Protein AF-A0A172DYT5-F1 (afdb_monomer_lite)

Organism: NCBI:txid1176473

Sequence (51 aa):
MPQMAPIWWTSVSSSIIMAMMITSSIIYFTYQPEKVKKSHTINVKSKNWKW

InterPro domains:
  IPR001421 ATP synthase protein 8, metazoa [PF00895] (1-51)

pLDDT: mean 77.92, std 14.76, range [47.16, 97.0]

Foldseek 3Di:
DDPPPVVVVVVVVVVVVVVVVVVVVCCVVVDDPPPPPPPPPVPPPPPPDDD

Radius of gyration: 28.84 Å; chains: 1; bounding box: 57×12×81 Å

Secondary structure (DSSP, 8-state):
-----HHHHHHHHHHHHHHHHHHHHHHHHH---------------------

Structure (mmCIF, N/CA/C/O backbone):
data_AF-A0A172DYT5-F1
#
_entry.id   AF-A0A172DYT5-F1
#
loop_
_atom_site.group_PDB
_atom_site.id
_atom_site.type_symbol
_atom_site.label_atom_id
_atom_site.label_alt_id
_atom_site.label_comp_id
_atom_site.label_asym_id
_atom_site.label_entity_id
_atom_site.label_seq_id
_atom_site.pdbx_PDB_ins_code
_atom_site.Cartn_x
_atom_site.Cartn_y
_atom_site.Cartn_z
_atom_site.occupancy
_atom_site.B_iso_or_equiv
_atom_site.auth_seq_id
_atom_site.auth_comp_id
_atom_site.auth_asym_id
_atom_site.auth_atom_id
_atom_site.pdbx_PDB_model_num
ATOM 1 N N . MET A 1 1 ? 13.233 6.161 -31.737 1.00 47.16 1 MET A N 1
ATOM 2 C CA . MET A 1 1 ? 12.185 5.433 -30.989 1.00 47.16 1 MET A CA 1
ATOM 3 C C . MET A 1 1 ? 12.858 4.287 -30.245 1.00 47.16 1 MET A C 1
ATOM 5 O O . MET A 1 1 ? 13.099 3.255 -30.858 1.00 47.16 1 MET A O 1
ATOM 9 N N . PRO A 1 2 ? 13.296 4.491 -28.994 1.00 55.09 2 PRO A N 1
ATOM 10 C CA . PRO A 1 2 ? 14.030 3.466 -28.269 1.00 55.09 2 PRO A CA 1
ATOM 11 C C . PRO A 1 2 ? 13.042 2.389 -27.815 1.00 55.09 2 PRO A C 1
ATOM 13 O O . PRO A 1 2 ? 12.149 2.654 -27.012 1.00 55.09 2 PRO A O 1
ATOM 16 N N . GLN A 1 3 ? 13.186 1.182 -28.356 1.00 57.09 3 GLN A N 1
ATOM 17 C CA . GLN A 1 3 ? 12.588 -0.021 -27.791 1.00 57.09 3 GLN A CA 1
ATOM 18 C C . GLN A 1 3 ? 13.182 -0.197 -26.391 1.00 57.09 3 GLN A C 1
ATOM 20 O O . GLN A 1 3 ? 14.303 -0.679 -26.239 1.00 57.09 3 GLN A O 1
ATOM 25 N N . MET A 1 4 ? 12.478 0.288 -25.368 1.00 66.62 4 MET A N 1
ATOM 26 C CA . MET A 1 4 ? 12.875 0.066 -23.984 1.00 66.62 4 MET A CA 1
ATOM 27 C C . MET A 1 4 ? 12.880 -1.441 -23.747 1.00 66.62 4 MET A C 1
ATOM 29 O O . MET A 1 4 ? 11.848 -2.100 -23.874 1.00 66.62 4 MET A O 1
ATOM 33 N N . ALA A 1 5 ? 14.064 -1.988 -23.470 1.00 65.50 5 ALA A N 1
ATOM 34 C CA . ALA A 1 5 ? 14.231 -3.409 -23.236 1.00 65.50 5 ALA A CA 1
ATOM 35 C C . ALA A 1 5 ? 13.272 -3.868 -22.114 1.00 65.50 5 ALA A C 1
ATOM 37 O O . ALA A 1 5 ? 13.152 -3.163 -21.105 1.00 65.50 5 ALA A O 1
ATOM 38 N N . PRO A 1 6 ? 12.632 -5.047 -22.245 1.00 69.81 6 PRO A N 1
ATOM 39 C CA . PRO A 1 6 ? 11.614 -5.556 -21.314 1.00 69.81 6 PRO A CA 1
ATOM 40 C C . PRO A 1 6 ? 12.009 -5.482 -19.828 1.00 69.81 6 PRO A C 1
ATOM 42 O O . PRO A 1 6 ? 11.168 -5.271 -18.959 1.00 69.81 6 PRO A O 1
ATOM 45 N N . ILE A 1 7 ? 13.310 -5.592 -19.545 1.00 71.31 7 ILE A N 1
ATOM 46 C CA . ILE A 1 7 ? 13.909 -5.573 -18.206 1.00 71.31 7 ILE A CA 1
ATOM 47 C C . ILE A 1 7 ? 13.598 -4.282 -17.434 1.00 71.31 7 ILE A C 1
ATOM 49 O O . ILE A 1 7 ? 13.257 -4.337 -16.252 1.00 71.31 7 ILE A O 1
ATOM 53 N N . TRP A 1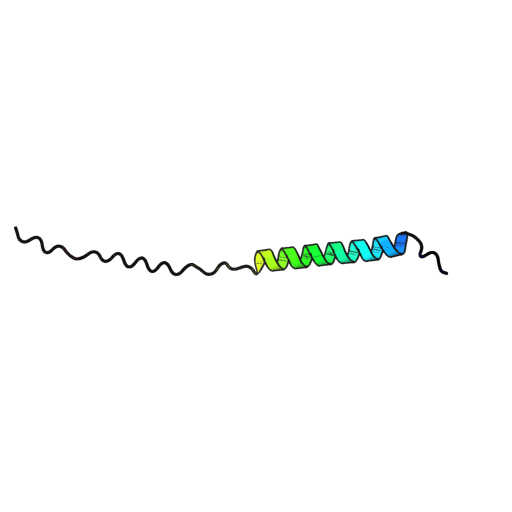 8 ? 13.642 -3.118 -18.086 1.00 78.50 8 TRP A N 1
ATOM 54 C CA . TRP A 1 8 ? 13.369 -1.845 -17.409 1.00 78.50 8 TRP A CA 1
ATOM 55 C C . TRP A 1 8 ? 11.933 -1.774 -16.907 1.00 78.50 8 TRP A C 1
ATOM 57 O O . TRP A 1 8 ? 11.679 -1.344 -15.784 1.00 78.50 8 TRP A O 1
ATOM 67 N N . TRP A 1 9 ? 10.992 -2.277 -17.702 1.00 78.19 9 TRP A N 1
ATOM 68 C CA . TRP A 1 9 ? 9.588 -2.264 -17.326 1.00 78.19 9 TRP A CA 1
ATOM 69 C C . TRP A 1 9 ? 9.264 -3.276 -16.235 1.00 78.19 9 TRP A C 1
ATOM 71 O O . TRP A 1 9 ? 8.511 -2.966 -15.313 1.00 78.19 9 TRP A O 1
ATOM 81 N N . THR A 1 10 ? 9.936 -4.430 -16.248 1.00 85.94 10 THR A N 1
ATOM 82 C CA . THR A 1 10 ? 9.853 -5.368 -15.124 1.00 85.94 10 THR A CA 1
ATOM 83 C C . THR A 1 10 ? 10.390 -4.762 -13.826 1.00 85.94 10 THR A C 1
ATOM 85 O O . THR A 1 10 ? 9.755 -4.919 -12.787 1.00 85.94 10 THR A O 1
ATOM 88 N N . SER A 1 11 ? 11.484 -3.993 -13.874 1.00 88.06 11 SER A N 1
ATOM 89 C CA . SER A 1 11 ? 12.041 -3.320 -12.693 1.00 88.06 11 SER A CA 1
ATOM 90 C C . SER A 1 11 ? 11.108 -2.237 -12.143 1.00 88.06 11 SER A C 1
ATOM 92 O O . SER A 1 11 ? 10.879 -2.169 -10.936 1.00 88.06 11 SER A O 1
ATOM 94 N N . VAL A 1 12 ? 10.496 -1.436 -13.019 1.00 89.38 12 VAL A N 1
ATOM 95 C CA . VAL A 1 12 ? 9.501 -0.450 -12.581 1.00 89.38 12 VAL A CA 1
ATOM 96 C C . VAL A 1 12 ? 8.275 -1.151 -11.993 1.00 89.38 12 VAL A C 1
ATOM 98 O O . VAL A 1 12 ? 7.848 -0.807 -10.893 1.00 89.38 12 VAL A O 1
ATOM 101 N N . SER A 1 13 ? 7.752 -2.190 -12.649 1.00 91.12 13 SER A N 1
ATOM 102 C CA . SER A 1 13 ? 6.599 -2.937 -12.134 1.00 91.12 13 SER A CA 1
ATOM 103 C C . SER A 1 13 ? 6.866 -3.584 -10.771 1.00 91.12 13 SER A C 1
ATOM 105 O O . SER A 1 13 ? 6.020 -3.509 -9.882 1.00 91.12 13 SER A O 1
ATOM 107 N N . SER A 1 14 ? 8.058 -4.151 -10.556 1.00 92.81 14 SER A N 1
ATOM 108 C CA . SER A 1 14 ? 8.408 -4.790 -9.287 1.00 92.81 14 SER A CA 1
ATOM 109 C C . SER A 1 14 ? 8.555 -3.767 -8.163 1.00 92.81 14 SER A C 1
ATOM 111 O O . SER A 1 14 ? 8.101 -4.019 -7.047 1.00 92.81 14 SER A O 1
ATOM 113 N N . SER A 1 15 ? 9.097 -2.581 -8.462 1.00 93.62 15 SER A N 1
ATOM 114 C CA . SER A 1 15 ? 9.172 -1.477 -7.500 1.00 93.62 15 SER A CA 1
ATOM 115 C C . SER A 1 15 ? 7.787 -0.995 -7.051 1.00 93.62 15 SER A C 1
ATOM 117 O O . SER A 1 15 ? 7.561 -0.794 -5.857 1.00 93.62 15 SER A O 1
ATOM 119 N N . ILE A 1 16 ? 6.827 -0.905 -7.979 1.00 96.00 16 ILE A N 1
ATOM 120 C CA . ILE A 1 16 ? 5.445 -0.504 -7.686 1.00 96.00 16 ILE A CA 1
ATOM 121 C C . ILE A 1 16 ? 4.755 -1.553 -6.810 1.00 96.00 16 ILE A C 1
ATOM 123 O O . ILE A 1 16 ? 4.119 -1.209 -5.815 1.00 96.00 16 ILE A O 1
ATOM 127 N N . ILE A 1 17 ? 4.915 -2.837 -7.140 1.00 96.88 17 ILE A N 1
ATOM 128 C CA . ILE A 1 17 ? 4.332 -3.942 -6.368 1.00 96.88 17 ILE A CA 1
ATOM 129 C C . ILE A 1 17 ? 4.879 -3.953 -4.933 1.00 96.88 17 ILE A C 1
ATOM 131 O O . ILE A 1 17 ? 4.109 -4.090 -3.981 1.00 96.88 17 ILE A O 1
ATOM 135 N N . MET A 1 18 ? 6.190 -3.755 -4.754 1.00 96.81 18 MET A N 1
ATOM 136 C CA . MET A 1 18 ? 6.793 -3.665 -3.420 1.00 96.81 18 MET A CA 1
ATOM 137 C C . MET A 1 18 ? 6.247 -2.477 -2.620 1.00 96.81 18 MET A C 1
ATOM 139 O O . MET A 1 18 ? 5.870 -2.6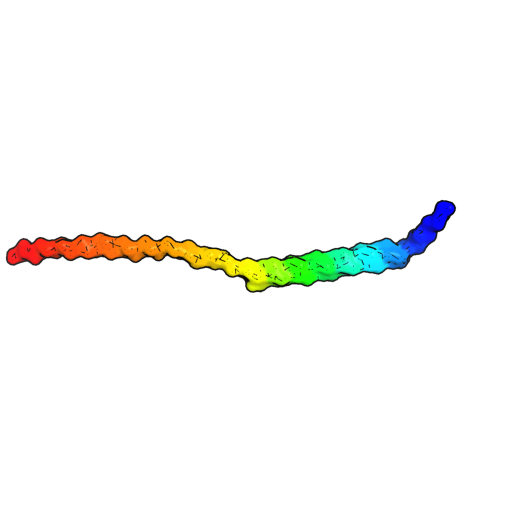45 -1.460 1.00 96.81 18 MET A O 1
ATOM 143 N N . ALA A 1 19 ? 6.130 -1.299 -3.237 1.00 95.94 19 ALA A N 1
ATOM 144 C CA . ALA A 1 19 ? 5.553 -0.124 -2.585 1.00 95.94 19 ALA A CA 1
ATOM 145 C C . ALA A 1 19 ? 4.088 -0.354 -2.162 1.00 95.94 19 ALA A C 1
ATOM 147 O O . ALA A 1 19 ? 3.676 0.032 -1.064 1.00 95.94 19 ALA A O 1
ATOM 148 N N . MET A 1 20 ? 3.305 -1.038 -2.997 1.00 96.94 20 MET A N 1
ATOM 149 C CA . MET A 1 20 ? 1.913 -1.377 -2.701 1.00 96.94 20 MET A CA 1
ATOM 150 C C . MET A 1 20 ? 1.790 -2.367 -1.532 1.00 96.94 20 MET A C 1
ATOM 152 O O . MET A 1 20 ? 0.924 -2.205 -0.672 1.00 96.94 20 MET A O 1
ATOM 156 N N . MET A 1 21 ? 2.679 -3.360 -1.442 1.00 97.00 21 MET A N 1
ATOM 157 C CA . MET A 1 21 ? 2.700 -4.289 -0.307 1.00 97.00 21 MET A CA 1
ATOM 158 C C . MET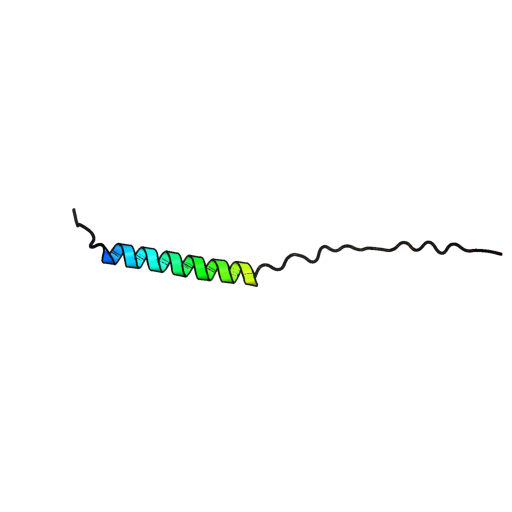 A 1 21 ? 3.064 -3.593 1.011 1.00 97.00 21 MET A C 1
ATOM 160 O O . MET A 1 21 ? 2.421 -3.840 2.031 1.00 97.00 21 MET A O 1
ATOM 164 N N . ILE A 1 22 ? 4.051 -2.692 0.992 1.00 97.00 22 ILE A N 1
ATOM 165 C CA . ILE A 1 22 ? 4.475 -1.934 2.180 1.00 97.00 22 ILE A CA 1
ATOM 166 C C . ILE A 1 22 ? 3.359 -1.002 2.664 1.00 97.00 22 ILE A C 1
ATOM 168 O O . ILE A 1 22 ? 3.057 -0.945 3.851 1.00 97.00 22 ILE A O 1
ATOM 172 N N . THR A 1 23 ? 2.707 -0.279 1.757 1.00 95.94 23 THR A N 1
ATOM 173 C CA . THR A 1 23 ? 1.596 0.608 2.135 1.00 95.94 23 THR A CA 1
ATOM 174 C C . THR A 1 23 ? 0.402 -0.175 2.675 1.00 95.94 23 THR A C 1
ATOM 176 O O . THR A 1 23 ? -0.181 0.223 3.680 1.00 95.94 23 THR A O 1
ATOM 179 N N . SER A 1 24 ? 0.088 -1.330 2.084 1.00 94.94 24 SER A N 1
ATOM 180 C CA . SER A 1 24 ? -0.989 -2.205 2.563 1.00 94.94 24 SER A CA 1
ATOM 181 C C . SER A 1 24 ? -0.726 -2.737 3.974 1.00 94.94 24 SER A C 1
ATOM 183 O O . SER A 1 24 ? -1.636 -2.756 4.802 1.00 94.94 24 SER A O 1
ATOM 185 N N . SER A 1 25 ? 0.516 -3.128 4.282 1.00 94.94 25 SER A N 1
ATOM 186 C CA . SER A 1 25 ? 0.874 -3.594 5.625 1.00 94.94 25 SER A CA 1
ATOM 187 C C . SER A 1 25 ? 0.827 -2.461 6.649 1.00 94.94 25 SER A C 1
ATOM 189 O O . SER A 1 25 ? 0.272 -2.642 7.732 1.00 94.94 25 SER A O 1
ATOM 191 N N . ILE A 1 26 ? 1.311 -1.267 6.292 1.00 95.94 26 ILE A N 1
ATOM 192 C CA . ILE A 1 26 ? 1.199 -0.079 7.146 1.00 95.94 26 ILE A CA 1
ATOM 193 C C . ILE A 1 26 ? -0.269 0.227 7.436 1.00 95.94 26 ILE A C 1
ATOM 195 O O . ILE A 1 26 ? -0.619 0.411 8.598 1.00 95.94 26 ILE A O 1
ATOM 199 N N . ILE A 1 27 ? -1.137 0.241 6.421 1.00 94.12 27 ILE A N 1
ATOM 200 C CA . ILE A 1 27 ? -2.573 0.496 6.601 1.00 94.12 27 ILE A CA 1
ATOM 201 C C . ILE A 1 27 ? -3.185 -0.543 7.540 1.00 94.12 27 ILE A C 1
ATOM 203 O O . ILE A 1 27 ? -3.902 -0.167 8.461 1.00 94.12 27 ILE A O 1
ATOM 207 N N . TYR A 1 28 ? -2.859 -1.824 7.363 1.00 92.31 28 TYR A N 1
ATOM 208 C CA . TYR A 1 28 ? -3.375 -2.896 8.211 1.00 92.31 28 TYR A CA 1
ATOM 209 C C . TYR A 1 28 ? -3.013 -2.709 9.692 1.00 92.31 28 TYR A C 1
ATOM 211 O O . TYR A 1 28 ? -3.880 -2.821 10.554 1.00 92.31 28 TYR A O 1
ATOM 219 N N . PHE A 1 29 ? -1.754 -2.383 10.000 1.00 90.56 29 PHE A N 1
ATOM 220 C CA . PHE A 1 29 ? -1.309 -2.203 11.387 1.00 90.56 29 PHE A CA 1
ATOM 221 C C . PHE A 1 29 ? -1.659 -0.834 11.978 1.00 90.56 29 PHE A C 1
ATOM 223 O O . PHE A 1 29 ? -1.811 -0.703 13.191 1.00 90.56 29 PHE A O 1
ATOM 230 N N . THR A 1 30 ? -1.795 0.189 11.136 1.00 91.44 30 THR A N 1
ATOM 231 C CA . THR A 1 30 ? -2.170 1.546 11.561 1.00 91.44 30 THR A CA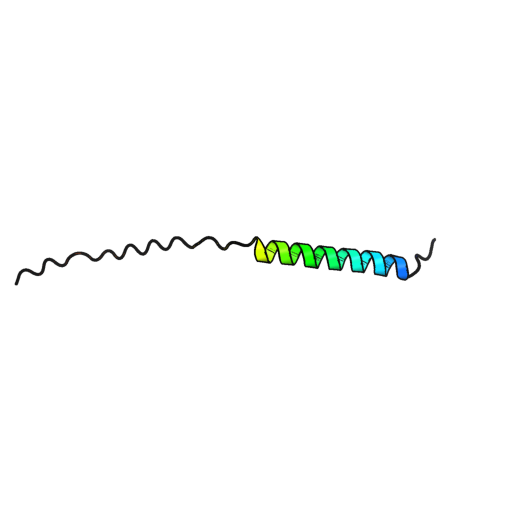 1
ATOM 232 C C . THR A 1 30 ? -3.678 1.677 11.745 1.00 91.44 30 THR A C 1
ATOM 234 O O . THR A 1 30 ? -4.137 2.557 12.473 1.00 91.44 30 THR A O 1
ATOM 237 N N . TYR A 1 31 ? -4.467 0.802 11.117 1.00 86.62 31 TYR A N 1
ATOM 238 C CA . TYR A 1 31 ? -5.911 0.792 11.271 1.00 86.62 31 TYR A CA 1
ATOM 239 C C . TYR A 1 31 ? -6.298 0.360 12.689 1.00 86.62 31 TYR A C 1
ATOM 241 O O . TYR A 1 31 ? -6.384 -0.822 13.019 1.00 86.62 31 TYR A O 1
ATOM 249 N N . GLN A 1 32 ? -6.557 1.350 13.537 1.00 80.12 32 GLN A N 1
ATOM 250 C CA . GLN A 1 32 ? -7.204 1.158 14.825 1.00 80.12 32 GLN A CA 1
ATOM 251 C C . GLN A 1 32 ? -8.696 1.432 14.630 1.00 80.12 32 GLN A C 1
ATOM 253 O O . GLN A 1 32 ? -9.078 2.603 14.548 1.00 80.12 32 GLN A O 1
ATOM 258 N N . PRO A 1 33 ? -9.558 0.402 14.528 1.00 77.75 33 PRO A N 1
ATOM 259 C CA . PRO A 1 33 ? -10.989 0.647 14.541 1.00 77.75 33 PRO A CA 1
ATOM 260 C C . PRO A 1 33 ? -11.319 1.341 15.862 1.00 77.75 33 PRO A C 1
ATOM 262 O O . PRO A 1 33 ? -10.979 0.833 16.937 1.00 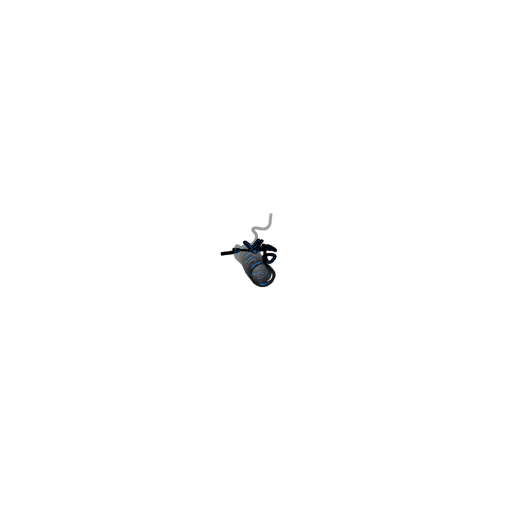77.75 33 PRO A O 1
ATOM 265 N N . GLU A 1 34 ? -11.936 2.523 15.790 1.00 73.94 34 GLU A N 1
ATOM 266 C CA . GLU A 1 34 ? -12.386 3.219 16.989 1.00 73.94 34 GLU A CA 1
ATOM 267 C C . GLU A 1 34 ? -13.204 2.243 17.834 1.00 73.94 34 GLU A C 1
ATOM 269 O O . GLU A 1 34 ? -14.117 1.572 17.339 1.00 73.94 34 GLU A O 1
ATOM 274 N N . LYS A 1 35 ? -12.870 2.140 19.126 1.00 69.25 35 LYS A N 1
ATOM 275 C CA . LYS A 1 35 ? -13.715 1.413 20.069 1.00 69.25 35 LYS A CA 1
ATOM 276 C C . LYS A 1 35 ? -15.068 2.099 20.016 1.00 69.25 35 LYS A C 1
ATOM 278 O O . LYS A 1 35 ? -15.198 3.207 20.536 1.00 69.25 35 LYS A O 1
ATOM 283 N N . VAL A 1 36 ? -16.053 1.458 19.384 1.00 68.19 36 VAL A N 1
ATOM 284 C CA . VAL A 1 36 ? -17.443 1.907 19.424 1.00 68.19 36 VAL A CA 1
ATOM 285 C C . VAL A 1 36 ? -17.741 2.111 20.900 1.00 68.19 36 VAL A C 1
ATOM 287 O O . VAL A 1 36 ? -17.791 1.138 21.655 1.00 68.19 36 VAL A O 1
ATOM 290 N N . LYS A 1 37 ? -17.855 3.369 21.341 1.00 63.69 37 LYS A N 1
ATOM 291 C CA . LYS A 1 37 ? -18.254 3.713 22.704 1.00 63.69 37 LYS A CA 1
ATOM 292 C C . LYS A 1 37 ? -19.715 3.300 22.850 1.00 63.69 37 LYS A C 1
ATOM 294 O O . LYS A 1 37 ? -20.612 4.134 22.905 1.00 63.69 37 LYS A O 1
ATOM 299 N N . LYS A 1 38 ? -19.983 1.996 22.911 1.00 60.97 38 LYS A N 1
ATOM 300 C CA . LYS A 1 38 ? -21.220 1.472 23.464 1.00 60.97 38 LYS A CA 1
ATOM 301 C C . LYS A 1 38 ? -21.113 1.698 24.961 1.00 60.97 38 LYS A C 1
ATOM 303 O O . LYS A 1 38 ? -20.748 0.817 25.728 1.00 60.97 38 LYS A O 1
ATOM 308 N N . SER A 1 39 ? -21.429 2.926 25.356 1.00 62.72 39 SER A N 1
ATOM 309 C CA . SER A 1 39 ? -21.979 3.219 26.668 1.00 62.72 39 SER A CA 1
ATOM 310 C C . SER A 1 39 ? -23.271 2.409 26.783 1.00 62.72 39 SER A C 1
ATOM 312 O O . SER A 1 39 ? -24.365 2.905 26.525 1.00 62.72 39 SER A O 1
ATOM 314 N N . HIS A 1 40 ? -23.161 1.119 27.090 1.00 62.34 40 HIS A N 1
ATOM 315 C CA . HIS A 1 40 ? -24.275 0.368 27.643 1.00 62.34 40 HIS A CA 1
ATOM 316 C C . HIS A 1 40 ? -24.378 0.783 29.103 1.00 62.34 40 HIS A C 1
ATOM 318 O O . HIS A 1 40 ? -23.941 0.083 30.010 1.00 62.34 40 HIS A O 1
ATOM 324 N N . THR A 1 41 ? -24.934 1.974 29.320 1.00 64.44 41 THR A N 1
ATOM 325 C CA . THR A 1 41 ? -25.530 2.317 30.600 1.00 64.44 41 THR A CA 1
ATOM 326 C C . THR A 1 41 ? -26.729 1.396 30.757 1.00 64.44 41 THR A C 1
ATOM 328 O O . THR A 1 41 ? -27.829 1.671 30.281 1.00 64.44 41 THR A O 1
ATOM 331 N N . ILE A 1 42 ? -26.502 0.239 31.379 1.00 67.00 42 ILE A N 1
ATOM 332 C CA . ILE A 1 42 ? -27.592 -0.601 31.856 1.00 67.00 42 ILE A CA 1
ATOM 333 C C . ILE A 1 42 ? -28.268 0.226 32.946 1.00 67.00 42 ILE A C 1
ATOM 335 O O . ILE A 1 42 ? -27.800 0.296 34.080 1.00 67.00 42 ILE A O 1
ATOM 339 N N . ASN A 1 43 ? -29.341 0.921 32.574 1.00 65.88 43 ASN A N 1
ATOM 340 C CA . ASN A 1 43 ? -30.206 1.614 33.511 1.00 65.88 43 ASN A CA 1
ATOM 341 C C . ASN A 1 43 ? -30.999 0.547 34.271 1.00 65.88 43 ASN A C 1
ATOM 343 O O . ASN A 1 43 ? -32.163 0.276 33.971 1.00 65.88 43 ASN A O 1
ATOM 347 N N . VAL A 1 44 ? -30.335 -0.116 35.220 1.00 68.94 44 VAL A N 1
ATOM 348 C CA . VAL A 1 44 ? -31.002 -0.949 36.213 1.00 68.94 44 VAL A CA 1
ATOM 349 C C . VAL A 1 44 ? -31.745 0.020 37.119 1.00 68.94 44 VAL A C 1
ATOM 351 O O . VAL A 1 44 ? -31.224 0.487 38.130 1.00 68.94 44 VAL A O 1
ATOM 354 N N . LYS A 1 45 ? -32.976 0.371 36.735 1.00 69.25 45 LYS A N 1
ATOM 355 C CA . LYS A 1 45 ? -33.901 0.999 37.671 1.00 69.25 45 LYS A CA 1
ATOM 356 C C . LYS A 1 45 ? -34.041 0.036 38.845 1.00 69.25 45 LYS A C 1
ATOM 358 O O . LYS A 1 45 ? -34.575 -1.059 38.678 1.00 69.25 45 LYS A O 1
ATOM 363 N N . SER A 1 46 ? -33.545 0.448 40.011 1.00 68.06 46 SER A N 1
ATOM 364 C CA . SER A 1 46 ? -33.837 -0.203 41.284 1.00 68.06 46 SER A CA 1
ATOM 365 C C . SER A 1 46 ? -35.355 -0.258 41.427 1.00 68.06 46 SER A C 1
ATOM 367 O O . SER A 1 46 ? -36.018 0.751 41.683 1.00 68.06 46 SER A O 1
ATOM 369 N N . LYS A 1 47 ? -35.930 -1.431 41.168 1.00 69.19 47 LYS A N 1
ATOM 370 C CA . LYS A 1 47 ? -37.324 -1.698 41.481 1.00 69.19 47 LYS A CA 1
ATOM 371 C C . LYS A 1 47 ? -37.339 -1.835 42.999 1.00 69.19 47 LYS A C 1
ATOM 373 O O . LYS A 1 47 ? -36.999 -2.892 43.518 1.00 69.19 47 LYS A O 1
ATOM 378 N N . ASN A 1 48 ? -37.642 -0.733 43.691 1.00 63.53 48 ASN A N 1
ATOM 379 C CA . ASN A 1 48 ? -37.912 -0.716 45.127 1.00 63.53 48 ASN A CA 1
ATOM 380 C C . ASN A 1 48 ? -39.113 -1.624 45.384 1.00 63.53 48 ASN A C 1
ATOM 382 O O . ASN A 1 48 ? -40.265 -1.191 45.372 1.00 63.53 48 ASN A O 1
ATOM 386 N N . TRP A 1 49 ? -38.831 -2.910 45.539 1.00 61.19 49 TRP A N 1
ATOM 387 C CA . TRP A 1 49 ? -39.813 -3.900 45.895 1.00 61.19 49 TRP A CA 1
ATOM 388 C C . TRP A 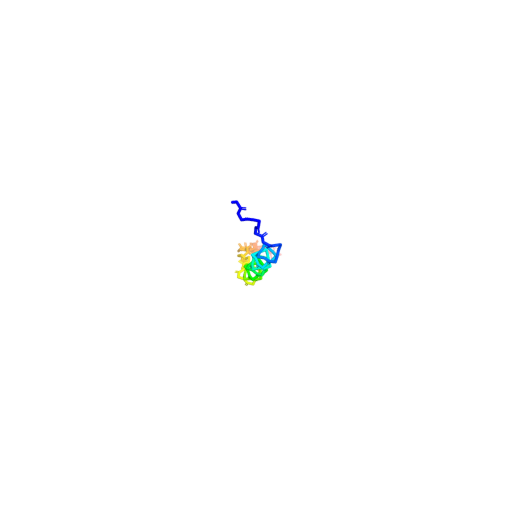1 49 ? -40.026 -3.795 47.400 1.00 61.19 49 TRP A C 1
ATOM 390 O O . TRP A 1 49 ? -39.292 -4.377 48.194 1.00 61.19 49 TRP A O 1
ATOM 400 N N . LYS A 1 50 ? -41.004 -2.976 47.786 1.00 54.91 50 LYS A N 1
ATOM 401 C CA . LYS A 1 50 ? -41.615 -3.085 49.105 1.00 54.91 50 LYS A CA 1
ATOM 402 C C . LYS A 1 50 ? -42.530 -4.310 49.049 1.00 54.91 50 LYS A C 1
ATOM 404 O O . LYS A 1 50 ? -43.551 -4.257 48.366 1.00 54.91 50 LYS A O 1
ATOM 409 N N . TRP A 1 51 ? -42.099 -5.408 49.671 1.00 59.06 51 TRP A N 1
ATOM 410 C CA . TRP A 1 51 ? -43.042 -6.370 50.245 1.00 59.06 51 TRP A CA 1
ATOM 411 C C . TRP A 1 51 ? -43.602 -5.757 51.527 1.00 59.06 51 TRP A C 1
ATOM 413 O O . TRP A 1 51 ? -42.807 -5.102 52.242 1.00 59.06 51 TRP A O 1
#